Protein AF-A0A944TGS4-F1 (afdb_monomer_lite)

Sequence (67 aa):
MKSLTTDAFERACELVLRVGRPLEQDQFKYIFGEETVDEVLAEMSKLQNDDGGFGHGMEPDIKMPNS

pLDDT: mean 91.28, std 7.72, range [65.44, 97.81]

Radius of gyration: 14.65 Å; chains: 1; bounding box: 28×19×45 Å

Secondary structure (DSSP, 8-state):
-PPPPHHHHHHHHHHHHHHS-HHHHHHHHHHHTSS-HHHHHHHHHTT--TTS---SS-SSS---TT-

Foldseek 3Di:
DDDDDPVRVVVVLVVQCVPPDLLSNQVSCVVVVNDDVVSNVVVQVVQADPVRHRQCQPDVVRRNNPD

Structure (mmCIF, N/CA/C/O backbone):
data_AF-A0A944TGS4-F1
#
_entry.id   AF-A0A944TGS4-F1
#
loop_
_atom_site.group_PDB
_atom_site.id
_atom_site.type_symbol
_atom_site.label_atom_id
_atom_site.label_alt_id
_atom_site.label_comp_id
_atom_site.label_asym_id
_atom_site.label_entity_id
_atom_site.label_seq_id
_atom_site.pdbx_PDB_ins_code
_atom_site.Cartn_x
_atom_site.Cartn_y
_atom_site.Cartn_z
_atom_site.occupancy
_atom_site.B_iso_or_equiv
_atom_site.auth_seq_id
_atom_site.auth_comp_id
_atom_site.auth_asym_id
_atom_site.auth_atom_id
_atom_site.pdbx_PDB_model_num
ATOM 1 N N . MET A 1 1 ? -0.008 -5.857 24.085 1.00 65.44 1 MET A N 1
ATOM 2 C CA . MET A 1 1 ? 0.019 -5.079 22.826 1.00 65.44 1 MET A CA 1
ATOM 3 C C . MET A 1 1 ? -1.107 -4.063 22.881 1.00 65.44 1 MET A C 1
ATOM 5 O O . MET A 1 1 ? -2.172 -4.416 23.367 1.00 65.44 1 MET A O 1
ATOM 9 N N . LYS A 1 2 ? -0.868 -2.812 22.478 1.00 82.44 2 LYS A N 1
ATOM 10 C CA . LYS A 1 2 ? -1.914 -1.781 22.424 1.00 82.44 2 LYS A CA 1
ATOM 11 C C . LYS A 1 2 ? -2.580 -1.854 21.048 1.00 82.44 2 LYS A C 1
ATOM 13 O O . LYS A 1 2 ? -1.865 -1.817 20.053 1.00 82.44 2 LYS A O 1
ATOM 18 N N . SER A 1 3 ? -3.903 -1.971 21.004 1.00 90.31 3 SER A N 1
ATOM 19 C CA . SER A 1 3 ? -4.671 -1.950 19.752 1.00 90.31 3 SER A CA 1
ATOM 20 C C . SER A 1 3 ? -5.102 -0.524 19.411 1.00 90.31 3 SER A C 1
ATOM 22 O O . SER A 1 3 ? -5.239 0.318 20.304 1.00 90.31 3 SER A O 1
ATOM 24 N N . LEU A 1 4 ? -5.305 -0.252 18.123 1.00 92.81 4 LEU A N 1
ATOM 25 C CA . LEU A 1 4 ? -5.913 0.997 17.669 1.00 92.81 4 LEU A CA 1
ATOM 26 C C . LEU A 1 4 ? -7.408 1.014 18.010 1.00 92.81 4 LEU A C 1
ATOM 28 O O . LEU A 1 4 ? -8.049 -0.033 18.093 1.00 92.81 4 LEU A O 1
ATOM 32 N N . THR A 1 5 ? -7.957 2.211 18.208 1.00 97.12 5 THR A N 1
ATOM 33 C CA . THR A 1 5 ? -9.410 2.410 18.144 1.00 97.12 5 THR A CA 1
ATOM 34 C C . THR A 1 5 ? -9.868 2.289 16.692 1.00 97.12 5 THR A C 1
ATOM 36 O O . THR A 1 5 ? -9.071 2.508 15.781 1.00 97.12 5 THR A O 1
ATOM 39 N N . THR A 1 6 ? -11.152 2.001 16.471 1.00 96.00 6 THR A N 1
ATOM 40 C CA . THR A 1 6 ? -11.736 1.937 15.121 1.00 96.00 6 THR A CA 1
ATOM 41 C C . THR A 1 6 ? -11.488 3.226 14.333 1.00 96.00 6 THR A C 1
ATOM 43 O O . THR A 1 6 ? -10.928 3.168 13.251 1.00 96.00 6 THR A O 1
ATOM 46 N N . ASP A 1 7 ? -11.748 4.391 14.933 1.00 97.81 7 ASP A N 1
ATOM 47 C CA . ASP A 1 7 ? -11.497 5.702 14.309 1.00 97.81 7 ASP A CA 1
ATOM 48 C C . ASP A 1 7 ? -10.014 5.937 13.949 1.00 97.81 7 ASP A C 1
ATOM 50 O O . ASP A 1 7 ? -9.687 6.510 12.910 1.00 97.81 7 ASP A O 1
ATOM 54 N N . ALA A 1 8 ? -9.079 5.497 14.798 1.00 97.06 8 ALA A N 1
ATOM 55 C CA . ALA A 1 8 ? -7.656 5.630 14.490 1.00 97.06 8 ALA A CA 1
ATOM 56 C C . ALA A 1 8 ? -7.236 4.685 13.356 1.00 97.06 8 ALA A C 1
AT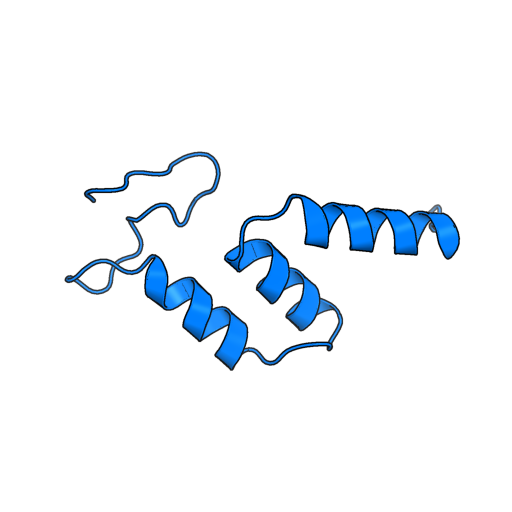OM 58 O O . ALA A 1 8 ? -6.368 5.035 12.558 1.00 97.06 8 ALA A O 1
ATOM 59 N N . PHE A 1 9 ? -7.845 3.501 13.291 1.00 95.38 9 PHE A N 1
ATOM 60 C CA . PHE A 1 9 ? -7.628 2.539 12.220 1.00 95.38 9 PHE A CA 1
ATOM 61 C C . PHE A 1 9 ? -8.201 3.044 10.889 1.00 95.38 9 PHE A C 1
ATOM 63 O O . PHE A 1 9 ? -7.474 3.068 9.903 1.00 95.38 9 PHE A O 1
ATOM 70 N N . GLU A 1 10 ? -9.439 3.535 10.867 1.00 95.88 10 GLU A N 1
ATOM 71 C CA . GLU A 1 10 ? -10.087 4.097 9.672 1.00 95.88 10 GLU A CA 1
ATOM 72 C C . GLU A 1 10 ? -9.280 5.265 9.095 1.00 95.88 10 GLU A C 1
ATOM 74 O O . GLU A 1 10 ? -8.928 5.249 7.917 1.00 95.88 10 GLU A O 1
ATOM 79 N N . ARG A 1 11 ? -8.846 6.212 9.936 1.00 97.44 11 ARG A N 1
ATOM 80 C CA . ARG A 1 11 ? -7.975 7.316 9.493 1.00 97.44 11 ARG A CA 1
ATOM 81 C C . ARG A 1 11 ? -6.629 6.843 8.945 1.00 97.44 11 ARG A C 1
ATOM 83 O O . ARG A 1 11 ? -6.067 7.488 8.061 1.00 97.44 11 ARG A O 1
ATOM 90 N N . ALA A 1 12 ? -6.083 5.746 9.469 1.00 95.75 12 ALA A N 1
ATOM 91 C CA . ALA A 1 12 ? -4.861 5.157 8.931 1.00 95.75 12 ALA A CA 1
ATOM 92 C C . ALA A 1 12 ? -5.107 4.510 7.558 1.00 95.75 12 ALA A C 1
ATOM 94 O O . ALA A 1 12 ? -4.288 4.697 6.659 1.00 95.75 12 ALA A O 1
ATOM 95 N N . CYS A 1 13 ? -6.239 3.822 7.375 1.00 96.25 13 CYS A N 1
ATOM 96 C CA . CYS A 1 13 ? -6.650 3.268 6.081 1.00 96.25 13 CYS A CA 1
ATOM 97 C C . CYS A 1 13 ? -6.799 4.382 5.037 1.00 96.25 13 CYS A C 1
ATOM 99 O O . CYS A 1 13 ? -6.170 4.334 3.982 1.00 96.25 13 CYS A O 1
ATOM 101 N N . GLU A 1 14 ? -7.542 5.440 5.373 1.00 96.88 14 GLU A N 1
ATOM 102 C CA . GLU A 1 14 ? -7.711 6.619 4.517 1.00 96.88 14 GLU A CA 1
ATOM 103 C C . GLU A 1 14 ? -6.374 7.271 4.160 1.00 96.88 14 GLU A C 1
ATOM 105 O O . GLU A 1 14 ? -6.175 7.711 3.028 1.00 96.88 14 GLU A O 1
ATOM 110 N N . LEU A 1 15 ? -5.436 7.340 5.112 1.00 97.56 15 LEU A N 1
ATOM 111 C CA . LEU A 1 15 ? -4.112 7.886 4.850 1.00 97.56 15 LEU A CA 1
ATOM 112 C C . LEU A 1 15 ? -3.384 7.063 3.786 1.00 97.56 15 LEU A C 1
ATOM 114 O O . LEU A 1 15 ? -2.904 7.657 2.824 1.00 97.56 15 LEU A O 1
ATOM 118 N N . VAL A 1 16 ? -3.319 5.736 3.940 1.00 96.50 16 VAL A N 1
ATOM 119 C CA . VAL A 1 16 ? -2.645 4.844 2.980 1.00 96.50 16 VAL A CA 1
ATOM 120 C C . VAL A 1 16 ? -3.282 4.961 1.601 1.00 96.50 16 VAL A C 1
ATOM 122 O O . VAL A 1 16 ? -2.567 5.185 0.627 1.00 96.50 16 VAL A O 1
ATOM 125 N N . LEU A 1 17 ? -4.613 4.915 1.523 1.00 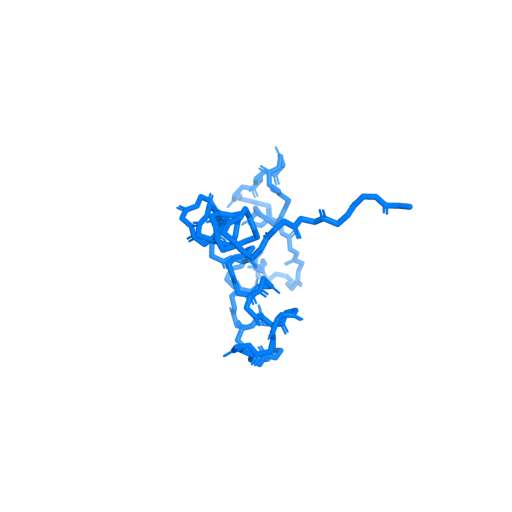96.69 17 LEU A N 1
ATOM 126 C CA . LEU A 1 17 ? -5.341 5.046 0.260 1.00 96.69 17 LEU A CA 1
ATOM 127 C C . LEU A 1 17 ? -5.158 6.425 -0.392 1.00 96.69 17 LEU A C 1
ATOM 129 O O . LEU A 1 17 ? -5.210 6.546 -1.611 1.00 96.69 17 LEU A O 1
ATOM 133 N N . ARG A 1 18 ? -4.904 7.473 0.401 1.00 97.31 18 ARG A N 1
ATOM 134 C CA . ARG A 1 18 ? -4.676 8.831 -0.107 1.00 97.31 18 ARG A CA 1
ATOM 135 C C . ARG A 1 18 ? -3.241 9.083 -0.569 1.00 97.31 18 ARG A C 1
ATOM 137 O O . ARG A 1 18 ? -3.053 9.882 -1.483 1.00 97.31 18 ARG A O 1
ATOM 144 N N . VAL A 1 19 ? -2.235 8.508 0.098 1.00 96.81 19 VAL A N 1
ATOM 145 C CA . VAL A 1 19 ? -0.815 8.859 -0.140 1.00 96.81 19 VAL A CA 1
ATOM 146 C C . VAL A 1 19 ? 0.025 7.741 -0.749 1.00 96.81 19 VAL A C 1
ATOM 148 O O . VAL A 1 19 ? 1.100 8.030 -1.270 1.00 96.81 19 VAL A O 1
ATOM 151 N N . GLY A 1 20 ? -0.425 6.487 -0.673 1.00 95.31 20 GLY A N 1
ATOM 152 C CA . GLY A 1 20 ? 0.250 5.353 -1.303 1.00 95.31 20 GLY A CA 1
ATOM 153 C C . GLY A 1 20 ? 0.282 5.504 -2.822 1.00 95.31 20 GLY A C 1
ATOM 154 O O . GLY A 1 20 ? -0.599 6.145 -3.400 1.00 95.31 20 GLY A O 1
ATOM 155 N N . ARG A 1 21 ? 1.286 4.924 -3.489 1.00 95.06 21 ARG A N 1
ATOM 156 C CA . ARG A 1 21 ? 1.265 4.806 -4.955 1.00 95.06 21 ARG A CA 1
ATOM 157 C C . ARG A 1 21 ? 0.178 3.791 -5.336 1.00 95.06 21 ARG A C 1
ATOM 159 O O . ARG A 1 21 ? -0.215 3.005 -4.474 1.00 95.06 21 ARG A O 1
ATOM 166 N N . PRO A 1 22 ? -0.269 3.751 -6.601 1.00 95.25 22 PRO A N 1
ATOM 167 C CA . PRO A 1 22 ? -1.280 2.788 -7.041 1.00 95.25 22 PRO A CA 1
ATOM 168 C C . PRO A 1 22 ? -0.994 1.353 -6.570 1.00 95.25 22 PRO A C 1
ATOM 170 O O . PRO A 1 22 ? -1.833 0.739 -5.924 1.00 95.25 22 PRO A O 1
ATOM 173 N N . LEU A 1 23 ? 0.256 0.893 -6.710 1.00 95.38 23 LEU A N 1
ATOM 174 C CA . LEU A 1 23 ? 0.666 -0.428 -6.234 1.00 95.38 23 LEU A CA 1
ATOM 175 C C . LEU A 1 23 ? 0.520 -0.624 -4.707 1.00 95.38 23 LEU A C 1
ATOM 177 O O . LEU A 1 23 ? 0.185 -1.719 -4.262 1.00 95.38 23 LEU A O 1
ATOM 181 N N . GLU A 1 24 ? 0.783 0.384 -3.870 1.00 96.00 24 GLU A N 1
ATOM 182 C CA . GLU A 1 24 ? 0.526 0.256 -2.425 1.00 96.00 24 GLU A CA 1
ATOM 183 C C . GLU A 1 24 ? -0.963 0.298 -2.094 1.00 96.00 24 GLU A C 1
ATOM 185 O O . GLU A 1 24 ? -1.382 -0.370 -1.152 1.00 96.00 24 GLU A O 1
ATOM 190 N N . GLN A 1 25 ? -1.754 1.076 -2.836 1.00 96.94 25 GLN A N 1
ATOM 191 C CA . GLN A 1 25 ? -3.202 1.144 -2.641 1.00 96.94 25 GLN A CA 1
ATOM 192 C C . GLN A 1 25 ? -3.843 -0.215 -2.931 1.00 96.94 25 GLN A C 1
ATOM 194 O O . GLN A 1 25 ? -4.605 -0.708 -2.102 1.00 96.94 25 GLN A O 1
ATOM 199 N N . ASP A 1 26 ? -3.476 -0.854 -4.039 1.00 96.88 26 ASP A N 1
ATOM 200 C CA . ASP A 1 26 ? -4.059 -2.139 -4.435 1.00 96.88 26 ASP A CA 1
ATOM 201 C C . ASP A 1 26 ? -3.548 -3.280 -3.541 1.00 96.88 26 ASP A C 1
ATOM 203 O O . ASP A 1 26 ? -4.324 -4.123 -3.090 1.00 96.88 26 ASP A O 1
ATOM 207 N N . GLN A 1 27 ? -2.267 -3.261 -3.139 1.00 95.88 27 GLN A N 1
ATOM 208 C CA . GLN A 1 27 ? -1.773 -4.176 -2.099 1.00 95.88 27 GLN A CA 1
ATOM 209 C C . GLN A 1 27 ? -2.532 -4.009 -0.778 1.00 95.88 27 GLN A C 1
ATOM 211 O O . GLN A 1 27 ? -2.855 -5.002 -0.125 1.00 95.88 27 GLN A O 1
ATOM 216 N N . PHE A 1 28 ? -2.810 -2.769 -0.366 1.00 97.19 28 PHE A N 1
ATOM 217 C CA . PHE A 1 28 ? -3.556 -2.491 0.857 1.00 97.19 28 PHE A CA 1
ATOM 218 C C . PHE A 1 28 ? -4.972 -3.068 0.773 1.00 97.19 28 PHE A C 1
ATOM 220 O O . PHE A 1 28 ? -5.370 -3.837 1.647 1.00 97.19 28 PHE A O 1
ATOM 227 N N . LYS A 1 29 ? -5.705 -2.770 -0.301 1.00 96.50 29 LYS A N 1
ATOM 228 C CA . LYS A 1 29 ? -7.053 -3.305 -0.526 1.00 96.50 29 LYS A CA 1
ATOM 229 C C . LYS A 1 29 ? -7.061 -4.832 -0.584 1.00 96.50 29 LYS A C 1
ATOM 231 O O . LYS A 1 29 ? -7.922 -5.445 0.039 1.00 96.50 29 LYS A O 1
ATOM 236 N N . TYR A 1 30 ? -6.078 -5.460 -1.232 1.00 97.12 30 TYR A N 1
ATOM 237 C CA . TYR A 1 30 ? -5.938 -6.919 -1.243 1.00 97.12 30 TYR A CA 1
ATOM 238 C C . TYR A 1 30 ? -5.733 -7.502 0.164 1.00 97.12 30 TYR A C 1
ATOM 240 O O . TYR A 1 30 ? -6.419 -8.448 0.551 1.00 97.12 30 TYR A O 1
ATOM 248 N N . ILE A 1 31 ? -4.838 -6.917 0.972 1.00 96.25 31 ILE A N 1
ATOM 249 C CA . ILE A 1 31 ? -4.576 -7.365 2.353 1.00 96.25 31 ILE A CA 1
ATOM 250 C C . ILE A 1 31 ? -5.844 -7.298 3.218 1.00 96.25 31 ILE A C 1
ATOM 252 O O . ILE A 1 31 ? -6.046 -8.164 4.073 1.00 96.25 31 ILE A O 1
ATOM 256 N N . PHE A 1 32 ? -6.695 -6.293 2.998 1.00 94.25 32 PHE A N 1
ATOM 257 C CA . PHE A 1 32 ? -7.950 -6.109 3.731 1.00 94.25 32 PHE A CA 1
ATOM 258 C C . PHE A 1 32 ? -9.183 -6.723 3.043 1.00 94.25 32 PHE A C 1
ATOM 260 O O . PHE A 1 32 ? -10.282 -6.645 3.589 1.00 94.25 32 PHE A O 1
ATOM 267 N N . GLY A 1 33 ? -9.001 -7.416 1.914 1.00 91.38 33 GLY A N 1
ATOM 268 C CA . GLY A 1 33 ? -10.048 -8.180 1.229 1.00 91.38 33 GLY A CA 1
ATOM 269 C C . GLY A 1 33 ? -11.019 -7.352 0.382 1.00 91.38 33 GLY A C 1
ATOM 270 O O . GLY A 1 33 ? -12.108 -7.834 0.078 1.00 91.38 33 GLY A O 1
ATOM 271 N N . GLU A 1 34 ? -10.650 -6.126 0.017 1.00 90.06 34 GLU A N 1
ATOM 272 C CA . GLU A 1 34 ? -11.426 -5.253 -0.875 1.00 90.06 34 GLU A CA 1
ATOM 273 C C . GLU A 1 34 ? -11.139 -5.516 -2.362 1.00 90.06 34 GLU A C 1
ATOM 275 O O . GLU A 1 34 ? -11.988 -5.229 -3.202 1.00 90.06 34 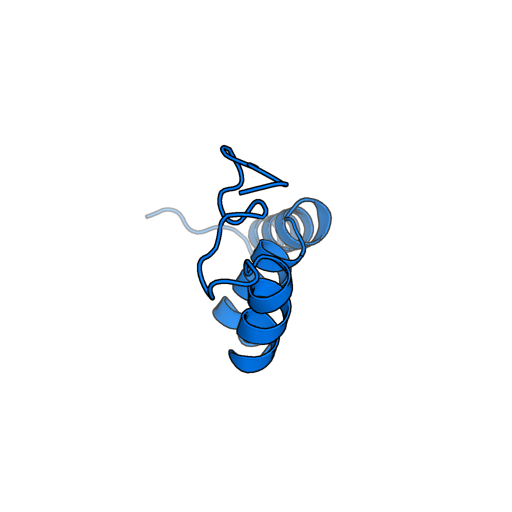GLU A O 1
ATOM 280 N N . GLU A 1 35 ? -9.977 -6.093 -2.679 1.00 90.69 35 GLU A N 1
ATOM 281 C CA . GLU A 1 35 ? -9.525 -6.387 -4.044 1.00 90.69 35 GLU A CA 1
ATOM 282 C C . GLU A 1 35 ? -8.909 -7.788 -4.160 1.00 90.69 35 GLU A C 1
ATOM 284 O O . GLU A 1 35 ? -8.605 -8.466 -3.173 1.00 90.69 35 GLU A O 1
ATOM 289 N N . THR A 1 36 ? -8.745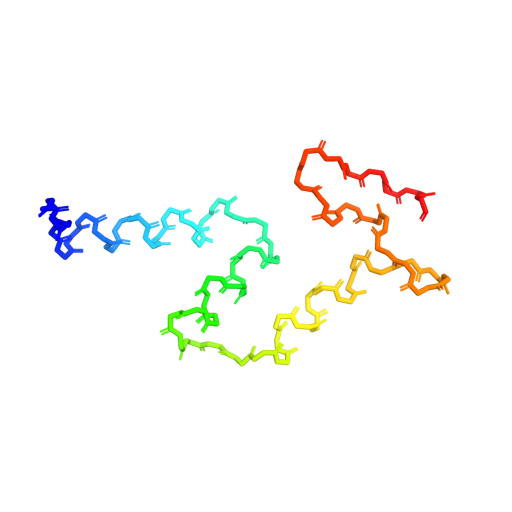 -8.236 -5.399 1.00 95.19 36 THR A N 1
ATOM 290 C CA . THR A 1 36 ? -8.157 -9.520 -5.776 1.00 95.19 36 THR A CA 1
ATOM 291 C C . THR A 1 36 ? -6.654 -9.406 -6.016 1.00 95.19 36 THR A C 1
ATOM 293 O O . THR A 1 36 ? -6.118 -8.342 -6.319 1.00 95.19 36 THR A O 1
ATOM 296 N N . VAL A 1 37 ? -5.949 -10.538 -5.944 1.00 95.62 37 VAL A N 1
ATOM 297 C CA . VAL A 1 37 ? -4.521 -10.578 -6.298 1.00 95.62 37 VAL A CA 1
ATOM 298 C C . VAL A 1 37 ? -4.282 -10.192 -7.764 1.00 95.62 37 VAL A C 1
ATOM 300 O O . VAL A 1 37 ? -3.238 -9.632 -8.079 1.00 95.62 37 VAL A O 1
ATOM 303 N N . ASP A 1 38 ? -5.251 -10.438 -8.650 1.00 97.56 38 ASP A N 1
ATOM 304 C CA . ASP A 1 38 ? -5.147 -10.100 -10.072 1.00 97.56 38 ASP A CA 1
ATOM 305 C C . ASP A 1 38 ? -5.094 -8.582 -10.298 1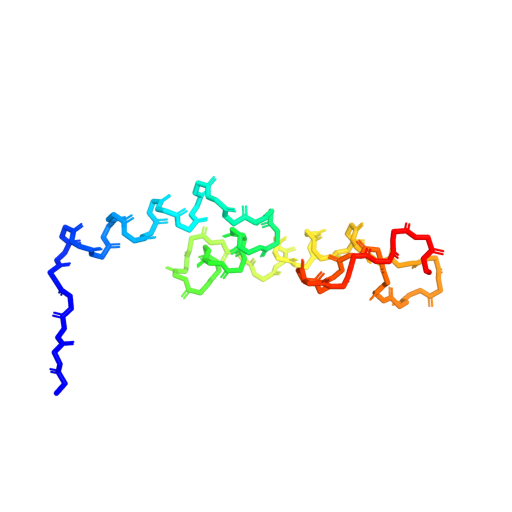.00 97.56 38 ASP A C 1
ATOM 307 O O . ASP A 1 38 ? -4.380 -8.126 -11.188 1.00 97.56 38 ASP A O 1
ATOM 311 N N . GLU A 1 39 ? -5.782 -7.792 -9.468 1.00 96.25 39 GLU A N 1
ATOM 312 C CA . GLU A 1 39 ? -5.718 -6.324 -9.507 1.00 96.25 39 GLU A CA 1
ATOM 313 C C . GLU A 1 39 ? -4.327 -5.827 -9.093 1.00 96.25 39 GLU A C 1
ATOM 315 O O . GLU A 1 39 ? -3.723 -5.017 -9.798 1.00 96.25 39 GLU A O 1
ATOM 320 N N . VAL A 1 40 ? -3.744 -6.415 -8.043 1.00 96.06 40 VAL A N 1
ATOM 321 C CA . VAL A 1 40 ? -2.358 -6.128 -7.637 1.00 96.06 40 VAL A CA 1
ATOM 322 C C . VAL A 1 40 ? -1.372 -6.487 -8.750 1.00 96.06 40 VAL A C 1
ATOM 324 O O . VAL A 1 40 ? -0.475 -5.703 -9.061 1.00 96.06 40 VAL A O 1
ATOM 327 N N . LEU A 1 41 ? -1.528 -7.659 -9.372 1.00 96.19 41 LEU A N 1
ATOM 328 C CA . LEU A 1 41 ? -0.663 -8.102 -10.468 1.00 96.19 41 LEU A CA 1
ATOM 329 C C . LEU A 1 41 ? -0.799 -7.206 -11.705 1.00 96.19 41 LEU A C 1
ATOM 331 O O . LEU A 1 41 ? 0.205 -6.911 -12.358 1.00 96.19 41 LEU A O 1
ATOM 335 N N . ALA A 1 42 ? -2.010 -6.738 -12.010 1.00 96.44 42 ALA A N 1
ATOM 336 C CA . ALA A 1 42 ? -2.244 -5.784 -13.083 1.00 96.44 42 ALA A CA 1
ATOM 337 C C . ALA A 1 42 ? -1.505 -4.464 -12.821 1.00 96.44 42 ALA A C 1
ATOM 339 O O . ALA A 1 42 ? -0.830 -3.963 -13.724 1.00 96.44 42 ALA A O 1
ATOM 340 N N . GLU A 1 43 ? -1.547 -3.933 -11.597 1.00 95.44 43 GLU A N 1
ATOM 341 C CA . GLU A 1 43 ? -0.829 -2.701 -11.260 1.00 95.44 43 GLU A CA 1
ATOM 342 C C . GLU A 1 43 ? 0.690 -2.901 -11.245 1.00 95.44 43 GLU A C 1
ATOM 344 O O . GLU A 1 43 ? 1.426 -2.076 -11.788 1.00 95.44 43 GLU A O 1
ATOM 349 N N . MET A 1 44 ? 1.167 -4.035 -10.716 1.00 94.44 44 MET A N 1
ATOM 350 C CA . MET A 1 44 ? 2.582 -4.415 -10.775 1.00 94.44 44 MET A CA 1
ATOM 351 C C . MET A 1 44 ? 3.089 -4.481 -12.213 1.00 94.44 44 MET A C 1
ATOM 353 O O . MET A 1 44 ? 4.182 -3.991 -12.486 1.00 94.44 44 MET A O 1
ATOM 357 N N . SER A 1 45 ? 2.311 -5.045 -13.144 1.00 94.44 45 SER A N 1
ATOM 358 C CA . SER A 1 45 ? 2.733 -5.218 -14.542 1.00 94.44 45 SER A CA 1
ATOM 359 C C . SER A 1 45 ? 3.081 -3.900 -15.242 1.00 94.44 45 SER A C 1
ATOM 361 O O . SER A 1 45 ? 3.912 -3.878 -16.145 1.00 94.44 45 SER A O 1
ATOM 363 N N . LYS A 1 46 ? 2.524 -2.774 -14.777 1.00 93.06 46 LYS A N 1
ATOM 364 C CA . LYS A 1 46 ? 2.852 -1.434 -15.289 1.00 93.06 46 LYS A CA 1
ATOM 365 C C . LYS A 1 46 ? 4.278 -0.995 -14.950 1.00 93.06 46 LYS A C 1
ATOM 367 O O . LYS A 1 46 ? 4.789 -0.071 -15.574 1.00 93.06 46 LYS A O 1
ATOM 372 N N . LEU A 1 47 ? 4.896 -1.631 -13.956 1.00 92.12 47 LEU A N 1
ATOM 373 C CA . LEU A 1 47 ? 6.272 -1.386 -13.519 1.00 92.12 47 LEU A CA 1
ATOM 374 C C . LEU A 1 47 ? 7.254 -2.414 -14.108 1.00 92.12 47 LEU A C 1
ATOM 376 O O . LEU A 1 47 ? 8.435 -2.407 -13.753 1.00 92.12 47 LEU A O 1
ATOM 380 N N . GLN A 1 48 ? 6.770 -3.314 -14.970 1.00 92.88 48 GLN A N 1
ATOM 381 C CA . GLN A 1 48 ? 7.587 -4.321 -15.630 1.00 92.88 48 GLN A CA 1
ATOM 382 C C . GLN A 1 48 ? 8.337 -3.711 -16.824 1.00 92.88 48 GLN A C 1
ATOM 384 O O . GLN A 1 48 ? 7.822 -2.846 -17.537 1.00 92.88 48 GLN A O 1
ATOM 389 N N . ASN A 1 49 ? 9.566 -4.165 -17.020 1.00 90.50 49 ASN A N 1
ATOM 390 C CA . ASN A 1 49 ? 10.437 -3.838 -18.137 1.00 90.50 49 ASN A CA 1
ATOM 391 C C . ASN A 1 49 ? 10.131 -4.751 -19.337 1.00 90.50 49 ASN A C 1
ATOM 393 O O . ASN A 1 49 ? 9.553 -5.829 -19.179 1.00 90.50 49 ASN A O 1
ATOM 397 N N . ASP A 1 50 ? 10.606 -4.377 -20.528 1.00 89.69 50 ASP A N 1
ATOM 398 C CA . ASP A 1 50 ? 10.446 -5.181 -21.753 1.00 89.69 50 ASP A CA 1
ATOM 399 C C . ASP A 1 50 ? 11.115 -6.569 -21.661 1.00 89.69 50 ASP A C 1
ATOM 401 O O . ASP A 1 50 ? 10.713 -7.507 -22.351 1.00 89.69 50 ASP A O 1
ATOM 405 N N . ASP A 1 51 ? 12.129 -6.718 -20.803 1.00 90.69 51 ASP A N 1
ATOM 406 C CA . ASP A 1 51 ? 12.825 -7.985 -20.543 1.00 90.69 51 ASP A CA 1
ATOM 407 C C . ASP A 1 51 ? 12.132 -8.868 -19.487 1.00 90.69 51 ASP A C 1
ATOM 409 O O . ASP A 1 51 ? 12.591 -9.976 -19.196 1.00 90.69 51 ASP A O 1
ATOM 413 N N . GLY A 1 52 ? 11.013 -8.398 -18.927 1.00 88.88 52 GLY A N 1
ATOM 414 C CA . GLY A 1 52 ? 10.253 -9.073 -17.881 1.00 88.88 52 GLY A CA 1
ATOM 415 C C . GLY A 1 52 ? 10.740 -8.798 -16.453 1.00 88.88 52 GLY A C 1
ATOM 416 O O . GLY A 1 52 ? 10.102 -9.280 -15.512 1.00 88.88 52 GLY A O 1
ATOM 417 N N . GLY A 1 53 ? 11.822 -8.034 -16.266 1.00 89.81 53 GLY A N 1
ATOM 418 C CA . GLY A 1 53 ? 12.266 -7.526 -14.965 1.00 89.81 53 GLY A CA 1
ATOM 419 C C . GLY A 1 53 ? 11.376 -6.399 -14.430 1.00 89.81 53 GLY A C 1
ATOM 420 O O . GLY A 1 53 ? 10.457 -5.953 -15.104 1.00 89.81 53 GLY A O 1
ATOM 421 N N . PHE A 1 54 ? 11.638 -5.920 -13.211 1.00 87.62 54 PHE A N 1
ATOM 422 C CA . PHE A 1 54 ? 10.895 -4.813 -12.587 1.00 87.62 54 PHE A CA 1
ATOM 423 C C . PHE A 1 54 ? 11.854 -3.689 -12.193 1.00 87.62 54 PHE A C 1
ATOM 425 O O . PHE A 1 54 ? 12.336 -3.635 -11.061 1.00 87.62 54 PHE A O 1
ATOM 432 N N . GLY A 1 55 ? 12.153 -2.812 -13.150 1.00 82.00 55 GLY A N 1
ATOM 433 C CA . GLY A 1 55 ? 13.053 -1.672 -12.995 1.00 82.00 55 GLY A CA 1
ATOM 434 C C . GLY A 1 55 ? 12.340 -0.320 -13.016 1.00 82.00 55 GLY A C 1
ATOM 435 O O . GLY A 1 55 ? 12.841 0.620 -12.402 1.00 82.00 55 GLY A O 1
ATOM 436 N N . HIS A 1 56 ? 11.147 -0.230 -13.623 1.00 87.06 56 HIS A N 1
ATOM 437 C CA . HIS A 1 56 ? 10.345 0.996 -13.782 1.00 87.06 56 HIS A CA 1
ATOM 438 C C . HIS A 1 56 ? 9.699 1.51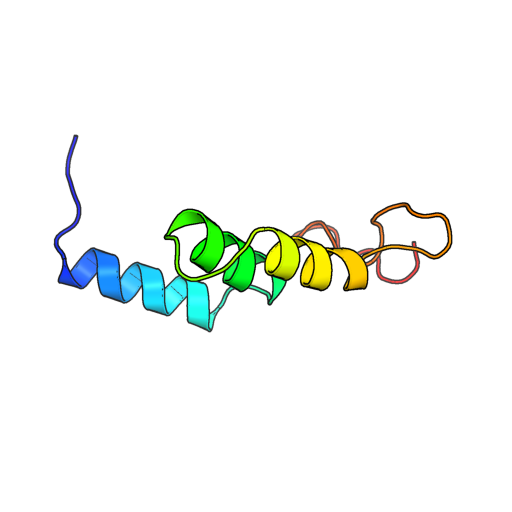5 -12.479 1.00 87.06 56 HIS A C 1
ATOM 440 O O . HIS A 1 56 ? 8.524 1.872 -12.426 1.00 87.06 56 HIS A O 1
ATOM 446 N N . GLY A 1 57 ? 10.472 1.589 -11.400 1.00 84.69 57 GLY A N 1
ATOM 447 C CA . GLY A 1 57 ? 10.067 2.191 -10.136 1.00 84.69 57 GLY A CA 1
ATOM 448 C C . GLY A 1 57 ? 9.240 1.292 -9.240 1.00 84.69 57 GLY A C 1
ATOM 449 O O . GLY A 1 57 ? 8.382 1.775 -8.499 1.00 84.69 57 GLY A O 1
ATOM 450 N N . MET A 1 58 ? 9.543 -0.004 -9.276 1.00 88.94 58 MET A N 1
ATOM 451 C CA . MET A 1 58 ? 9.026 -0.995 -8.338 1.00 88.94 58 MET A CA 1
ATOM 452 C C . MET A 1 58 ? 9.309 -0.587 -6.886 1.00 88.94 58 MET A C 1
ATOM 454 O O . MET A 1 58 ? 8.399 -0.488 -6.057 1.00 88.94 58 MET A O 1
ATOM 458 N N . GLU A 1 59 ? 10.560 -0.239 -6.594 1.00 86.56 59 GLU A N 1
ATOM 459 C CA . GLU A 1 59 ? 10.964 0.241 -5.278 1.00 86.56 59 GLU A CA 1
ATOM 460 C C . GLU A 1 59 ? 10.562 1.721 -5.085 1.00 86.56 59 GLU A C 1
ATOM 462 O O . GLU A 1 59 ? 10.755 2.553 -5.979 1.00 86.56 59 GLU A O 1
ATOM 467 N N . PRO A 1 60 ? 9.954 2.086 -3.940 1.00 83.38 60 PRO A N 1
ATOM 468 C CA . PRO A 1 60 ? 9.500 3.456 -3.691 1.00 83.38 60 PRO A CA 1
ATOM 469 C C . PRO A 1 60 ? 10.657 4.448 -3.527 1.00 83.38 60 PRO A C 1
ATOM 471 O O . PRO A 1 60 ? 10.509 5.632 -3.848 1.00 83.38 60 PRO A O 1
ATOM 474 N N . ASP A 1 61 ? 11.797 3.970 -3.036 1.00 86.06 61 ASP A N 1
ATOM 475 C CA . ASP A 1 61 ? 13.044 4.706 -2.849 1.00 86.06 61 ASP A CA 1
ATOM 476 C C . ASP A 1 61 ? 13.938 4.683 -4.098 1.00 86.06 61 ASP A C 1
ATOM 478 O O . ASP A 1 61 ? 14.614 5.678 -4.373 1.00 86.06 61 ASP A O 1
ATOM 482 N N . ILE A 1 62 ? 13.887 3.614 -4.901 1.00 81.44 62 ILE A N 1
ATOM 483 C CA . ILE A 1 62 ? 14.689 3.459 -6.123 1.00 81.44 62 ILE A CA 1
ATOM 484 C C . ILE A 1 62 ? 13.784 3.365 -7.362 1.00 81.44 62 ILE A C 1
ATOM 486 O O . ILE A 1 62 ? 13.291 2.309 -7.744 1.00 81.44 62 ILE A O 1
ATOM 490 N N . LYS A 1 63 ? 13.587 4.507 -8.039 1.00 74.31 63 LYS A N 1
ATOM 491 C CA . LYS A 1 63 ? 12.600 4.622 -9.130 1.00 74.31 63 LYS A CA 1
ATOM 492 C C . LYS A 1 63 ? 13.055 4.169 -10.525 1.00 74.31 63 LYS A C 1
ATOM 494 O O . LYS A 1 63 ? 12.193 3.985 -11.367 1.00 74.31 63 LYS A O 1
ATOM 499 N N . MET A 1 64 ? 14.364 4.111 -10.787 1.00 78.62 64 MET A N 1
ATOM 500 C CA . MET A 1 64 ? 15.027 3.782 -12.074 1.00 78.62 64 MET A CA 1
ATOM 501 C C . MET A 1 64 ? 14.122 3.690 -13.335 1.00 78.62 64 MET A C 1
ATOM 503 O O . MET A 1 64 ? 14.025 2.640 -13.957 1.00 78.62 64 MET A O 1
ATOM 507 N N . PRO A 1 65 ? 13.503 4.794 -13.795 1.00 69.19 65 PRO A N 1
ATOM 508 C CA . PRO A 1 65 ? 12.396 4.749 -14.762 1.00 69.19 65 PRO A CA 1
ATOM 509 C C . PRO A 1 65 ? 12.778 4.311 -16.186 1.00 69.19 65 PRO A C 1
ATOM 511 O O . PRO A 1 65 ? 11.903 4.219 -17.033 1.00 69.19 65 PRO A O 1
ATOM 514 N N . ASN A 1 66 ? 14.066 4.081 -16.451 1.00 73.50 66 ASN A N 1
ATOM 515 C CA . ASN A 1 66 ? 14.602 3.662 -17.749 1.00 73.50 66 ASN A CA 1
ATOM 516 C C . ASN A 1 66 ? 15.441 2.371 -17.632 1.00 73.50 66 ASN A C 1
ATOM 518 O O . ASN A 1 66 ? 16.345 2.168 -18.444 1.00 73.50 66 ASN A O 1
ATOM 522 N N . SER A 1 67 ? 15.265 1.605 -16.550 1.00 65.88 67 SER A N 1
ATOM 523 C CA . SER A 1 67 ? 15.990 0.350 -16.317 1.00 65.88 67 SER A CA 1
ATOM 524 C C . SER A 1 67 ? 15.417 -0.801 -17.117 1.00 65.88 67 SER A C 1
ATOM 526 O O . SER A 1 67 ? 14.211 -0.775 -17.411 1.00 65.88 67 SER A O 1
#